Protein AF-A0A821Q6G0-F1 (afdb_monomer)

pLDDT: mean 77.96, std 11.85, range [40.53, 95.69]

Secondary structure (DSSP, 8-state):
-HHHHH-SSS----EE---S--S-SEE-S---STTHHHHHHHHHHTGGG--S------SSSB-TTS-S--BHHHHHHH--TTTSS---SSS---

Structure (mmCIF, N/CA/C/O backbone):
data_AF-A0A821Q6G0-F1
#
_entry.id   AF-A0A821Q6G0-F1
#
loop_
_atom_site.group_PDB
_atom_site.id
_atom_site.type_symbol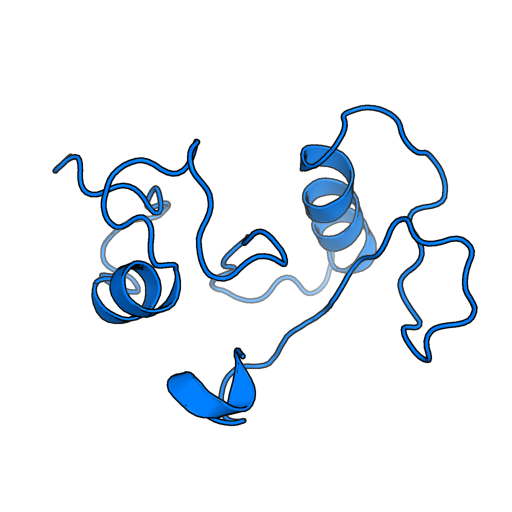
_atom_site.label_atom_id
_atom_site.label_alt_id
_atom_site.label_comp_id
_atom_site.label_asym_id
_atom_site.label_entity_id
_atom_site.label_seq_id
_atom_site.pdbx_PDB_ins_code
_atom_site.Cartn_x
_atom_site.Cartn_y
_atom_site.Cartn_z
_atom_site.occupancy
_atom_site.B_iso_or_equiv
_atom_site.auth_seq_id
_atom_site.auth_comp_id
_atom_site.auth_asym_id
_atom_site.auth_atom_id
_atom_site.pdbx_PDB_model_num
ATOM 1 N N .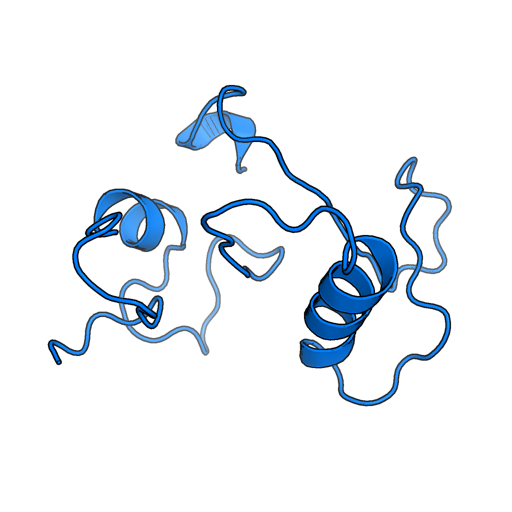 TRP A 1 1 ? 12.386 -0.280 2.665 1.00 79.81 1 TRP A N 1
ATOM 2 C CA . TRP A 1 1 ? 12.121 0.591 3.828 1.00 79.81 1 TRP A CA 1
ATOM 3 C C . TRP A 1 1 ? 10.937 0.099 4.660 1.00 79.81 1 TRP A C 1
ATOM 5 O O . TRP A 1 1 ? 11.057 0.157 5.870 1.00 79.81 1 TRP A O 1
ATOM 15 N N . LEU A 1 2 ? 9.859 -0.444 4.072 1.00 80.50 2 LEU A N 1
ATOM 16 C CA . LEU A 1 2 ? 8.703 -0.976 4.822 1.00 80.50 2 LEU A CA 1
ATOM 17 C C . LEU A 1 2 ? 9.095 -1.856 6.025 1.00 80.50 2 LEU A C 1
ATOM 19 O O . LEU A 1 2 ? 8.776 -1.492 7.148 1.00 80.50 2 LEU A O 1
ATOM 23 N N . ASN A 1 3 ? 9.886 -2.916 5.816 1.00 84.69 3 ASN A N 1
ATOM 24 C CA . ASN A 1 3 ? 10.295 -3.821 6.905 1.00 84.69 3 ASN A CA 1
ATOM 25 C C . ASN A 1 3 ? 11.046 -3.113 8.040 1.00 84.69 3 ASN A C 1
ATOM 27 O O . ASN A 1 3 ? 10.868 -3.455 9.200 1.00 84.69 3 ASN A O 1
ATOM 31 N N . LEU A 1 4 ? 11.879 -2.123 7.706 1.00 86.38 4 LEU A N 1
ATOM 32 C CA . LEU A 1 4 ? 12.692 -1.400 8.686 1.00 86.38 4 LEU A CA 1
ATOM 33 C C . LEU A 1 4 ? 11.844 -0.503 9.597 1.00 86.38 4 LEU A C 1
ATOM 35 O O . LEU A 1 4 ? 12.248 -0.239 10.722 1.00 86.38 4 LEU A O 1
ATOM 39 N N . PHE A 1 5 ? 10.698 -0.012 9.115 1.00 84.88 5 PHE A N 1
ATOM 40 C CA . PHE A 1 5 ? 9.915 1.011 9.817 1.00 84.88 5 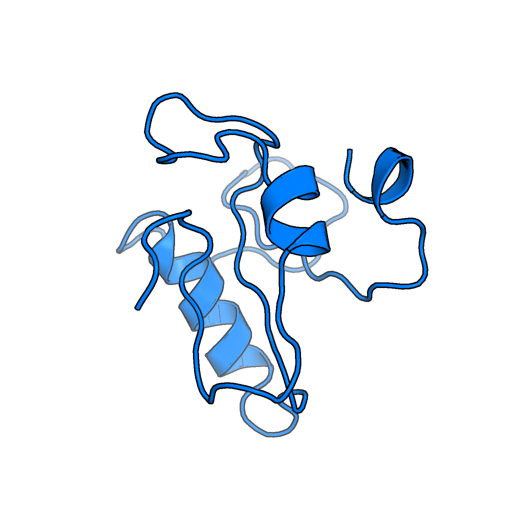PHE A CA 1
ATOM 41 C C . PHE A 1 5 ? 8.532 0.550 10.286 1.00 84.88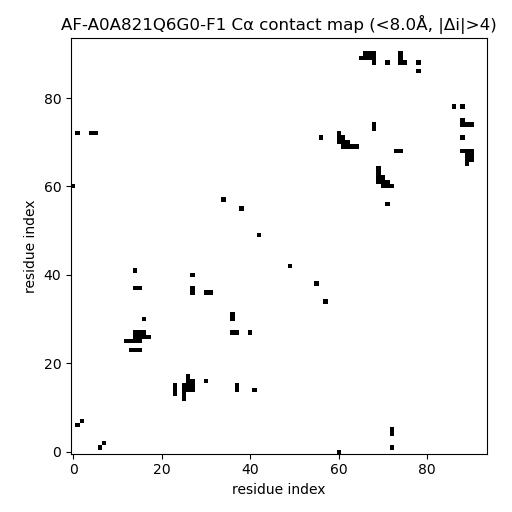 5 PHE A C 1
ATOM 43 O O . PHE A 1 5 ? 8.000 1.135 11.231 1.00 84.88 5 PHE A O 1
ATOM 50 N N . LEU A 1 6 ? 7.953 -0.457 9.628 1.00 81.75 6 LEU A N 1
ATOM 51 C CA . LEU A 1 6 ? 6.612 -0.988 9.897 1.00 81.75 6 LEU A CA 1
ATOM 52 C C . LEU A 1 6 ? 6.625 -2.472 10.305 1.00 81.75 6 LEU A C 1
ATOM 54 O O . LEU A 1 6 ? 5.573 -3.022 10.616 1.00 81.75 6 LEU A O 1
ATOM 58 N N . GLY A 1 7 ? 7.797 -3.117 10.316 1.00 83.50 7 GLY A N 1
ATOM 59 C CA . GLY A 1 7 ? 7.929 -4.543 10.607 1.00 83.50 7 GLY A CA 1
ATOM 60 C C . GLY A 1 7 ? 7.446 -5.448 9.468 1.00 83.50 7 GLY A C 1
ATOM 61 O O . GLY A 1 7 ? 7.213 -5.009 8.340 1.00 83.50 7 GLY A O 1
ATOM 62 N N . ASP A 1 8 ? 7.334 -6.737 9.765 1.00 85.25 8 ASP A N 1
ATOM 63 C CA . ASP A 1 8 ? 6.894 -7.809 8.860 1.00 85.25 8 ASP A CA 1
ATOM 64 C C . ASP A 1 8 ? 5.416 -8.201 9.037 1.00 85.25 8 ASP A C 1
ATOM 66 O O . ASP A 1 8 ? 4.883 -8.974 8.247 1.00 85.25 8 ASP A O 1
ATOM 70 N N . GLN A 1 9 ? 4.744 -7.604 10.022 1.00 80.81 9 GLN A N 1
ATOM 71 C CA . GLN A 1 9 ? 3.347 -7.854 10.394 1.00 80.81 9 GLN A CA 1
ATOM 72 C C . GLN A 1 9 ? 2.345 -7.416 9.308 1.00 80.81 9 GLN A C 1
ATOM 74 O O . GLN A 1 9 ? 1.214 -7.896 9.262 1.00 80.81 9 GLN A O 1
ATOM 79 N N . ILE A 1 10 ? 2.738 -6.481 8.434 1.00 81.62 10 ILE A N 1
ATOM 80 C CA . ILE A 1 10 ? 1.887 -5.980 7.352 1.00 81.62 10 ILE A CA 1
ATOM 81 C C . ILE A 1 10 ? 2.161 -6.790 6.087 1.00 81.62 10 ILE A C 1
ATOM 83 O O . ILE A 1 10 ? 3.236 -6.700 5.481 1.00 81.62 10 ILE A O 1
ATOM 87 N N . THR A 1 11 ? 1.145 -7.536 5.653 1.00 86.38 11 THR A N 1
ATOM 88 C CA . THR A 1 11 ? 1.166 -8.205 4.350 1.00 86.38 11 THR A CA 1
ATOM 89 C C . THR A 1 11 ? 1.256 -7.151 3.252 1.00 86.38 11 THR A C 1
ATOM 91 O O . THR A 1 11 ? 0.492 -6.187 3.234 1.00 86.38 11 THR A O 1
ATOM 94 N N . ARG A 1 12 ? 2.198 -7.326 2.324 1.00 84.94 12 ARG A N 1
ATOM 95 C CA . ARG A 1 12 ? 2.427 -6.391 1.219 1.00 84.94 12 ARG A CA 1
ATOM 96 C C . ARG A 1 12 ? 2.510 -7.133 -0.101 1.00 84.94 12 ARG A C 1
ATOM 98 O O . ARG A 1 12 ? 3.148 -8.179 -0.186 1.00 84.94 12 ARG A O 1
ATOM 105 N N . ILE A 1 13 ? 1.934 -6.530 -1.132 1.00 88.19 13 ILE A N 1
ATOM 106 C CA . ILE A 1 13 ? 2.074 -6.974 -2.516 1.00 88.19 13 ILE A CA 1
ATOM 107 C C . ILE A 1 13 ? 2.699 -5.833 -3.307 1.00 88.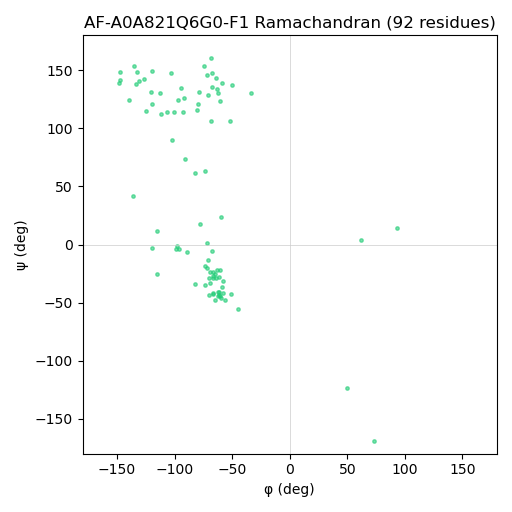19 13 ILE A C 1
ATOM 109 O O . ILE A 1 13 ? 2.282 -4.681 -3.192 1.00 88.19 13 ILE A O 1
ATOM 113 N N . VAL A 1 14 ? 3.740 -6.148 -4.075 1.00 86.06 14 VAL A N 1
ATOM 114 C CA . VAL A 1 14 ? 4.491 -5.159 -4.849 1.00 86.06 14 VAL A CA 1
ATOM 115 C C . VAL A 1 14 ? 4.246 -5.409 -6.326 1.00 86.06 14 VAL A C 1
ATOM 117 O O . VAL A 1 14 ? 4.712 -6.404 -6.877 1.00 86.06 14 VAL A O 1
ATOM 120 N N . TYR A 1 15 ? 3.554 -4.467 -6.959 1.00 86.38 15 TYR A N 1
ATOM 121 C CA . TYR A 1 15 ? 3.426 -4.397 -8.409 1.00 86.38 15 TYR A CA 1
ATOM 122 C C . TYR A 1 15 ? 4.534 -3.510 -8.962 1.00 86.38 15 TYR A C 1
ATOM 124 O O . TYR A 1 15 ? 4.699 -2.364 -8.534 1.00 86.38 15 TYR A O 1
ATOM 132 N N . THR A 1 16 ? 5.294 -4.033 -9.920 1.00 79.62 16 THR A N 1
ATOM 133 C CA . THR A 1 16 ? 6.382 -3.294 -10.566 1.00 79.62 16 THR A CA 1
ATOM 134 C C . THR A 1 16 ? 6.148 -3.162 -12.063 1.00 79.62 16 THR A C 1
ATOM 136 O O . THR A 1 16 ? 5.541 -4.021 -12.706 1.00 79.62 16 THR A O 1
ATOM 139 N N . ARG A 1 17 ? 6.648 -2.056 -12.618 1.00 76.06 17 ARG A N 1
ATOM 140 C CA . ARG A 1 17 ? 6.739 -1.834 -14.068 1.00 76.06 17 ARG A CA 1
ATOM 141 C C . ARG A 1 17 ? 8.109 -2.181 -14.632 1.00 76.06 17 ARG A C 1
ATOM 143 O O . ARG A 1 17 ? 8.310 -2.044 -15.832 1.00 76.06 17 ARG A O 1
ATOM 150 N N . SER A 1 18 ? 9.054 -2.555 -13.772 1.00 69.81 18 SER A N 1
ATOM 151 C CA . SER A 1 18 ? 10.398 -2.882 -14.221 1.00 69.81 18 SER A CA 1
ATOM 152 C C . SER A 1 18 ? 10.363 -4.101 -15.137 1.00 69.81 18 SER A C 1
ATOM 154 O O . SER A 1 18 ? 9.723 -5.108 -14.828 1.00 69.81 18 SER A O 1
ATOM 156 N N . THR A 1 19 ? 11.063 -3.999 -16.262 1.00 62.75 19 THR A N 1
ATOM 157 C CA . THR A 1 19 ? 11.353 -5.129 -17.150 1.00 62.75 19 THR A CA 1
ATOM 158 C C . THR A 1 19 ? 12.406 -6.054 -16.553 1.00 62.75 19 THR A C 1
ATOM 160 O O . THR A 1 19 ? 12.482 -7.215 -16.954 1.00 62.75 19 THR A O 1
ATOM 163 N N . GLU A 1 20 ? 13.167 -5.564 -15.570 1.00 65.88 20 GLU A N 1
ATOM 164 C CA . GLU A 1 20 ? 14.153 -6.356 -14.849 1.00 65.88 20 GLU A CA 1
ATOM 165 C C . GLU A 1 20 ? 13.481 -7.561 -14.182 1.00 65.88 20 GLU A C 1
ATOM 167 O O . GLU A 1 20 ? 12.394 -7.425 -13.600 1.00 65.88 20 GLU A O 1
ATOM 172 N N . PRO A 1 21 ? 14.116 -8.743 -14.215 1.00 55.16 21 PRO A N 1
ATOM 173 C CA . PRO A 1 21 ? 13.669 -9.914 -13.482 1.00 55.16 21 PRO A CA 1
ATOM 174 C C . PRO A 1 21 ? 13.968 -9.716 -11.993 1.00 55.16 21 PRO A C 1
ATOM 176 O O . PRO A 1 21 ? 14.751 -10.434 -11.381 1.00 55.16 21 PRO A O 1
ATOM 179 N N . LEU A 1 22 ? 13.345 -8.715 -11.378 1.00 55.75 22 LEU A N 1
ATOM 180 C CA . LEU A 1 22 ? 13.206 -8.717 -9.938 1.00 55.75 22 LEU A CA 1
ATOM 181 C C . LEU A 1 22 ? 12.324 -9.923 -9.597 1.00 55.75 22 LEU A C 1
ATOM 183 O O . LEU A 1 22 ? 11.374 -10.224 -10.318 1.00 55.75 22 LEU A O 1
ATOM 187 N N . SER A 1 23 ? 12.618 -10.586 -8.486 1.00 55.84 23 SER A N 1
ATOM 188 C CA . SER A 1 23 ? 11.902 -11.728 -7.894 1.00 55.84 23 SER A CA 1
ATOM 189 C C . SER A 1 23 ? 10.432 -11.452 -7.515 1.00 55.84 23 SER A C 1
ATOM 191 O O . SER A 1 23 ? 9.875 -12.097 -6.632 1.00 55.84 23 SER A O 1
ATOM 193 N N . HIS A 1 24 ? 9.796 -10.470 -8.151 1.00 58.56 24 HIS A N 1
ATOM 194 C CA . HIS A 1 24 ? 8.457 -9.997 -7.861 1.00 58.56 24 HIS A CA 1
ATOM 195 C C . HIS A 1 24 ? 7.485 -10.599 -8.884 1.00 58.56 24 HIS A C 1
ATOM 197 O O . HIS A 1 24 ? 7.570 -10.275 -10.071 1.00 58.56 24 HIS A O 1
ATOM 203 N N . PRO A 1 25 ? 6.556 -11.462 -8.447 1.00 62.84 25 PRO A N 1
ATOM 204 C CA . PRO A 1 25 ? 5.676 -12.203 -9.350 1.00 62.84 25 PRO A CA 1
ATOM 205 C C . PRO A 1 25 ? 4.605 -11.331 -10.029 1.00 62.84 25 PRO A C 1
ATOM 207 O O . PRO A 1 25 ? 3.994 -11.765 -11.000 1.00 62.84 25 PRO A O 1
ATOM 210 N N . HIS A 1 26 ? 4.390 -10.094 -9.570 1.00 72.38 26 HIS A N 1
ATOM 211 C CA . HIS A 1 26 ? 3.304 -9.232 -10.040 1.00 72.38 26 HIS A CA 1
ATOM 212 C C . HIS A 1 26 ? 3.808 -8.164 -11.016 1.00 72.38 26 HIS A C 1
ATOM 214 O O . HIS A 1 26 ? 4.209 -7.057 -10.634 1.00 72.38 26 HIS A O 1
ATOM 220 N N . LYS A 1 27 ? 3.799 -8.517 -12.304 1.00 70.81 27 LYS A N 1
ATOM 221 C CA . LYS A 1 27 ? 4.142 -7.612 -13.406 1.00 70.81 27 LYS A CA 1
ATOM 222 C C . LYS A 1 27 ? 2.892 -6.958 -13.976 1.00 70.81 27 LYS A C 1
ATOM 224 O O . LYS A 1 27 ? 1.901 -7.619 -14.265 1.00 70.81 27 LYS A O 1
ATOM 229 N N . ILE A 1 28 ? 2.973 -5.651 -14.191 1.00 71.00 28 ILE A N 1
ATOM 230 C CA . ILE A 1 28 ? 1.913 -4.896 -14.855 1.00 71.00 28 ILE A CA 1
ATOM 231 C C . ILE A 1 28 ? 2.052 -5.101 -16.366 1.00 71.00 28 ILE A C 1
ATOM 233 O O . ILE A 1 28 ? 3.042 -4.679 -16.960 1.00 71.00 28 ILE A O 1
ATOM 237 N N . ILE A 1 29 ? 1.051 -5.731 -16.984 1.00 65.12 29 ILE A N 1
ATOM 238 C CA . ILE A 1 29 ? 1.091 -6.134 -18.401 1.00 65.12 29 ILE A CA 1
ATOM 239 C C . ILE A 1 29 ? 0.948 -4.923 -19.338 1.00 65.12 29 ILE A C 1
ATOM 241 O O . ILE A 1 29 ? 1.574 -4.871 -20.391 1.00 65.12 29 ILE A O 1
ATOM 245 N N . THR A 1 30 ? 0.149 -3.920 -18.955 1.00 67.81 30 THR A N 1
ATOM 246 C CA . THR A 1 30 ? -0.097 -2.721 -19.774 1.00 67.81 30 THR A CA 1
ATOM 247 C C . THR A 1 30 ? 0.225 -1.452 -18.991 1.00 67.81 30 THR A C 1
ATOM 249 O O . THR A 1 30 ? -0.463 -1.111 -18.036 1.00 67.81 30 THR A O 1
ATOM 252 N N . ASN A 1 31 ? 1.238 -0.693 -19.416 1.00 66.94 31 ASN A N 1
ATOM 253 C CA . ASN A 1 31 ? 1.604 0.587 -18.793 1.00 66.94 31 ASN A CA 1
ATOM 254 C C . ASN A 1 31 ? 0.726 1.748 -19.308 1.00 66.94 31 ASN A C 1
ATOM 256 O O . ASN A 1 31 ? 1.222 2.700 -19.912 1.00 66.94 31 ASN A O 1
ATOM 260 N N . LYS A 1 32 ? -0.591 1.670 -19.088 1.00 71.19 32 LYS A N 1
ATOM 261 C CA . LYS A 1 32 ? -1.539 2.773 -19.335 1.00 71.19 32 LYS A CA 1
ATOM 262 C C . LYS A 1 32 ? -2.097 3.263 -17.999 1.00 71.19 32 LYS A C 1
ATOM 264 O O . LYS A 1 32 ? -2.541 2.455 -17.201 1.00 71.19 32 LYS A O 1
ATOM 269 N N . GLY A 1 33 ? -2.078 4.576 -17.750 1.00 68.38 33 GLY A N 1
ATOM 270 C CA . GLY A 1 33 ? -2.597 5.159 -16.498 1.00 68.38 33 GLY A CA 1
ATOM 271 C C . GLY A 1 33 ? -1.561 5.370 -15.386 1.00 68.38 33 GLY A C 1
ATOM 272 O O . GLY A 1 33 ? -1.929 5.642 -14.246 1.00 68.38 33 GLY A O 1
ATOM 273 N N . ARG A 1 34 ? -0.260 5.290 -15.707 1.00 77.75 34 ARG A N 1
ATOM 274 C CA . ARG A 1 34 ? 0.852 5.492 -14.764 1.00 77.75 34 ARG A CA 1
ATOM 275 C C . ARG A 1 34 ? 0.653 4.659 -13.493 1.00 77.75 34 ARG A C 1
ATOM 277 O O . ARG A 1 34 ? 0.592 3.442 -13.556 1.00 77.75 34 ARG A O 1
ATOM 284 N N . GLU A 1 35 ? 0.652 5.305 -12.339 1.00 73.38 35 GLU A N 1
ATOM 285 C CA . GLU A 1 35 ? 0.641 4.709 -11.008 1.00 73.38 35 GLU A CA 1
ATOM 286 C C . GLU A 1 35 ? -0.670 4.014 -10.665 1.00 73.38 35 GLU A C 1
ATOM 288 O O . GLU A 1 35 ? -0.649 2.951 -10.047 1.00 73.38 35 GLU A O 1
ATOM 293 N N . ALA A 1 36 ? -1.781 4.539 -11.180 1.00 81.12 36 ALA A N 1
ATOM 294 C CA . ALA A 1 36 ? -3.112 3.999 -10.943 1.00 81.12 36 ALA A CA 1
ATOM 295 C C . ALA A 1 36 ? -3.272 2.559 -11.452 1.00 81.12 36 ALA A C 1
ATOM 297 O O . ALA A 1 36 ? -4.045 1.787 -10.889 1.00 81.12 36 ALA A O 1
ATOM 298 N N . VAL A 1 37 ? -2.517 2.163 -12.483 1.00 87.12 37 VAL A N 1
ATOM 299 C CA . VAL A 1 37 ? -2.629 0.817 -13.059 1.00 87.12 37 VAL A CA 1
ATOM 300 C C . VAL A 1 37 ? -2.164 -0.277 -12.096 1.00 87.12 37 VAL A C 1
ATOM 302 O O . VAL A 1 37 ? -2.683 -1.386 -12.139 1.00 87.12 37 VAL A O 1
ATOM 305 N N . ALA A 1 38 ? -1.225 0.032 -11.196 1.00 86.94 38 ALA A N 1
ATOM 306 C CA . ALA A 1 38 ? -0.770 -0.912 -10.177 1.00 86.94 38 ALA A CA 1
ATOM 307 C C . ALA A 1 38 ? -1.894 -1.223 -9.181 1.00 86.94 38 ALA A C 1
ATOM 309 O O . ALA A 1 38 ? -2.102 -2.374 -8.807 1.00 86.94 38 ALA A O 1
ATOM 310 N N . TYR A 1 39 ? -2.643 -0.191 -8.791 1.00 87.88 39 TYR A N 1
ATOM 311 C CA . TYR A 1 39 ? -3.759 -0.313 -7.857 1.00 87.88 39 TYR A CA 1
ATOM 312 C C . TYR A 1 39 ? -4.926 -1.056 -8.500 1.00 87.88 39 TYR A C 1
ATOM 314 O O . TYR A 1 39 ? -5.486 -1.967 -7.895 1.00 87.88 39 TYR A O 1
ATOM 322 N N . LEU A 1 40 ? -5.239 -0.723 -9.756 1.00 89.19 40 LEU A N 1
ATOM 323 C CA . LEU A 1 40 ? -6.283 -1.407 -10.510 1.00 89.19 40 LEU A CA 1
ATOM 324 C C . LEU A 1 40 ? -5.958 -2.891 -10.710 1.00 89.19 40 LEU A C 1
ATOM 326 O O . LEU A 1 40 ? -6.829 -3.728 -10.503 1.00 89.19 40 LEU A O 1
ATOM 330 N N . GLN A 1 41 ? -4.713 -3.222 -11.065 1.00 89.81 41 GLN A N 1
ATOM 331 C CA . GLN A 1 41 ? -4.306 -4.615 -11.246 1.00 89.81 41 GLN A CA 1
ATOM 332 C C . GLN A 1 41 ? -4.457 -5.413 -9.946 1.00 89.81 41 GLN A C 1
ATOM 334 O O . GLN A 1 41 ? -5.019 -6.500 -9.982 1.00 89.81 41 GLN A O 1
ATOM 339 N N . TYR A 1 42 ? -4.048 -4.859 -8.797 1.00 90.94 42 TYR A N 1
ATOM 340 C CA . TYR A 1 42 ? -4.273 -5.509 -7.501 1.00 90.94 42 TYR A CA 1
ATOM 341 C C . TYR A 1 42 ? -5.756 -5.805 -7.255 1.00 90.94 42 TYR A C 1
ATOM 343 O O . TYR A 1 42 ? -6.097 -6.928 -6.884 1.00 90.94 42 TYR A O 1
ATOM 351 N N . ILE A 1 43 ? -6.629 -4.819 -7.495 1.00 91.75 43 ILE A N 1
ATOM 352 C CA . ILE A 1 43 ? -8.077 -4.971 -7.307 1.00 91.75 43 ILE A CA 1
ATOM 353 C C . ILE A 1 43 ? -8.630 -6.070 -8.215 1.00 91.75 43 ILE A C 1
ATOM 355 O O . ILE A 1 43 ? -9.415 -6.889 -7.751 1.00 91.75 43 ILE A O 1
ATOM 359 N N . VAL A 1 44 ? -8.219 -6.107 -9.485 1.00 91.12 44 VAL A N 1
ATOM 360 C CA . VAL A 1 44 ? -8.658 -7.130 -10.446 1.00 91.12 44 VAL A CA 1
ATOM 361 C C . VAL A 1 44 ? -8.165 -8.519 -10.036 1.00 91.12 44 VAL A C 1
ATOM 363 O O . VAL A 1 44 ? -8.964 -9.450 -9.978 1.00 91.12 44 VAL A O 1
ATOM 366 N N . ASP A 1 45 ? -6.883 -8.653 -9.693 1.00 90.50 45 ASP A N 1
ATOM 367 C CA . ASP A 1 45 ? -6.264 -9.936 -9.336 1.00 90.50 45 ASP A CA 1
ATOM 368 C C . ASP A 1 45 ? -6.867 -10.546 -8.059 1.00 90.50 45 ASP A C 1
ATOM 370 O O . ASP A 1 45 ? -6.890 -11.765 -7.901 1.00 90.50 45 ASP A O 1
ATOM 374 N N . HIS A 1 46 ? -7.355 -9.702 -7.145 1.00 91.81 46 HIS A N 1
ATOM 375 C CA . HIS A 1 46 ? -7.840 -10.114 -5.826 1.00 91.81 46 HIS A CA 1
ATOM 376 C C . HIS A 1 46 ? -9.337 -9.866 -5.641 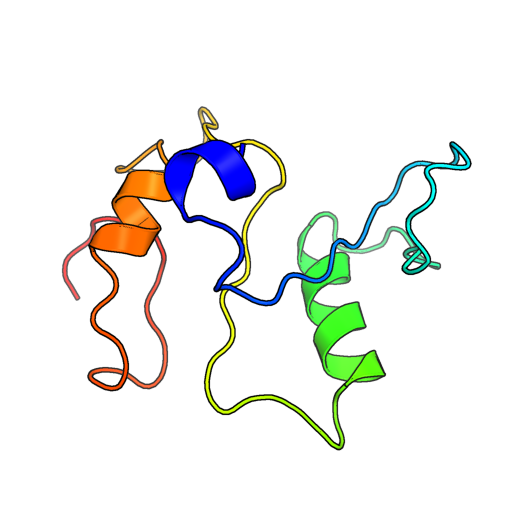1.00 91.81 46 HIS A C 1
ATOM 378 O O . HIS A 1 46 ? -9.816 -9.983 -4.519 1.00 91.81 46 HIS A O 1
ATOM 384 N N . TYR A 1 47 ? -10.083 -9.545 -6.705 1.00 92.31 47 TYR A N 1
ATOM 385 C CA . TYR A 1 47 ? -11.463 -9.048 -6.623 1.00 92.31 47 TYR A CA 1
ATOM 386 C C . TYR A 1 47 ? -12.375 -9.924 -5.752 1.00 92.31 47 TYR A C 1
ATOM 388 O O . TYR A 1 47 ? -13.125 -9.418 -4.922 1.00 92.31 47 TYR A O 1
ATOM 396 N N . SER A 1 48 ? -12.259 -11.246 -5.892 1.00 95.69 48 SER A N 1
ATOM 397 C CA . SER A 1 48 ? -13.052 -12.217 -5.129 1.00 95.69 48 SER A CA 1
ATOM 398 C C . SER A 1 48 ? -12.653 -12.332 -3.653 1.00 95.69 48 SER A C 1
ATOM 400 O O . SER A 1 48 ? -13.442 -12.829 -2.859 1.00 95.69 48 SER A O 1
ATOM 402 N N . ASN A 1 49 ? -11.441 -11.906 -3.287 1.00 93.44 49 ASN A N 1
ATOM 403 C CA . ASN A 1 49 ? -10.822 -12.096 -1.971 1.00 93.44 49 ASN A CA 1
ATOM 404 C C . ASN A 1 49 ? -10.134 -10.807 -1.478 1.00 93.44 49 ASN A C 1
ATOM 406 O O . ASN A 1 49 ? -9.014 -10.850 -0.960 1.00 93.44 49 ASN A O 1
ATOM 410 N N . LEU A 1 50 ? -10.771 -9.648 -1.668 1.00 92.06 50 LEU A N 1
ATOM 411 C CA . LEU A 1 50 ? -10.220 -8.384 -1.181 1.00 92.06 50 LEU A CA 1
ATOM 412 C C . LEU A 1 50 ? -10.227 -8.358 0.356 1.00 92.06 50 LEU A C 1
ATOM 414 O O . LEU A 1 50 ? -11.231 -8.723 0.973 1.00 92.06 50 LEU A O 1
ATOM 418 N N . PRO A 1 51 ? -9.134 -7.911 0.998 1.00 90.12 51 PRO A N 1
ATOM 419 C CA . PRO A 1 51 ? -9.122 -7.731 2.441 1.00 90.12 51 PRO A CA 1
ATOM 420 C C . PRO A 1 51 ? -10.047 -6.576 2.846 1.00 90.12 51 PRO A C 1
ATOM 422 O O . PRO A 1 51 ? -10.352 -5.684 2.053 1.00 90.12 51 PRO A O 1
ATOM 425 N N . SER A 1 52 ? -10.448 -6.555 4.118 1.00 89.50 52 SER A N 1
ATOM 426 C CA . SER A 1 52 ? -11.344 -5.529 4.673 1.00 89.50 52 SER A CA 1
ATOM 427 C C . SER A 1 52 ? -10.784 -4.106 4.596 1.00 89.50 52 SER A C 1
ATOM 429 O O . SER A 1 52 ? -11.531 -3.135 4.678 1.00 89.50 52 SER A O 1
ATOM 431 N N . SER A 1 53 ? -9.464 -3.954 4.489 1.00 88.00 53 SER A N 1
ATOM 432 C CA . SER A 1 53 ? -8.797 -2.662 4.347 1.00 88.00 53 SER A CA 1
ATOM 433 C C . SER A 1 53 ? -7.537 -2.810 3.505 1.00 88.00 53 SER A C 1
ATOM 435 O O . SER A 1 53 ? -6.784 -3.772 3.659 1.00 88.00 53 SER A O 1
ATOM 437 N N . ILE A 1 54 ? -7.306 -1.845 2.616 1.00 90.69 54 ILE A N 1
ATOM 438 C CA . ILE A 1 54 ? -6.180 -1.825 1.678 1.00 90.69 54 ILE A CA 1
ATOM 439 C C . ILE A 1 54 ? -5.558 -0.434 1.725 1.00 90.69 54 ILE A C 1
ATOM 441 O O . ILE A 1 54 ? -6.273 0.567 1.730 1.00 90.69 54 ILE A O 1
ATOM 445 N N . VAL A 1 55 ? -4.227 -0.365 1.723 1.00 88.50 55 VAL A N 1
ATOM 446 C CA . VAL A 1 55 ? -3.493 0.899 1.612 1.00 88.50 55 VAL A CA 1
ATOM 447 C C . VAL A 1 55 ? -2.623 0.856 0.367 1.00 88.50 55 VAL A C 1
ATOM 449 O O . VAL A 1 55 ? -1.749 0.000 0.230 1.00 88.50 55 VAL A O 1
ATOM 452 N N . PHE A 1 56 ? -2.855 1.801 -0.538 1.00 88.44 56 PHE A N 1
ATOM 453 C CA . PHE A 1 56 ? -2.079 1.956 -1.761 1.00 88.44 56 PHE A CA 1
ATOM 454 C C . PHE A 1 56 ? -0.999 3.016 -1.566 1.00 88.44 56 PHE A C 1
ATOM 456 O O . PHE A 1 56 ? -1.296 4.151 -1.202 1.00 88.44 56 PHE A O 1
ATOM 463 N N . VAL A 1 57 ? 0.259 2.644 -1.811 1.00 85.25 57 VAL A N 1
ATOM 464 C CA . VAL A 1 57 ? 1.414 3.530 -1.618 1.00 85.25 57 VAL A CA 1
ATOM 465 C C . VAL A 1 57 ? 2.391 3.471 -2.783 1.00 85.25 57 VAL A C 1
ATOM 467 O O . VAL A 1 57 ? 2.486 2.461 -3.483 1.00 85.25 57 VAL A O 1
ATOM 470 N N . HIS A 1 58 ? 3.139 4.554 -2.987 1.00 81.50 58 HIS A N 1
ATOM 471 C CA . HIS A 1 58 ? 4.284 4.554 -3.894 1.00 81.50 58 HIS A CA 1
ATOM 472 C C . HIS A 1 58 ? 5.484 3.823 -3.301 1.00 81.50 58 HIS A C 1
ATOM 474 O O . HIS A 1 58 ? 5.656 3.738 -2.087 1.00 81.50 58 HIS A O 1
ATOM 480 N N . GLY A 1 59 ? 6.341 3.297 -4.181 1.00 80.12 59 GLY A N 1
ATOM 481 C CA . GLY A 1 59 ? 7.555 2.586 -3.777 1.00 80.12 59 GLY A CA 1
ATOM 482 C C . GLY A 1 59 ? 8.577 3.478 -3.065 1.00 80.12 59 GLY A C 1
ATOM 483 O O . GLY A 1 59 ? 9.370 2.985 -2.261 1.00 80.12 59 GLY A O 1
ATOM 484 N N . HIS A 1 60 ? 8.555 4.788 -3.317 1.00 83.81 60 HIS A N 1
ATOM 485 C CA . HIS A 1 60 ? 9.397 5.751 -2.613 1.00 83.81 60 HIS A CA 1
ATOM 486 C C . HIS A 1 60 ? 8.813 6.073 -1.239 1.00 83.81 60 HIS A C 1
ATOM 488 O O . HIS A 1 60 ? 7.645 6.419 -1.147 1.00 83.81 60 HIS A O 1
ATOM 494 N N . ARG A 1 61 ? 9.636 6.015 -0.182 1.00 83.31 61 ARG A N 1
ATOM 495 C CA . ARG A 1 61 ? 9.234 6.420 1.180 1.00 83.31 61 ARG A CA 1
ATOM 496 C C . ARG A 1 61 ? 8.860 7.898 1.244 1.00 83.31 61 ARG A C 1
ATOM 498 O O . ARG A 1 61 ? 7.928 8.256 1.954 1.00 83.31 61 ARG A O 1
ATOM 505 N N . THR A 1 62 ? 9.641 8.714 0.544 1.00 80.69 62 THR A N 1
ATOM 506 C CA . THR A 1 62 ? 9.448 10.150 0.446 1.00 80.69 62 THR A CA 1
ATOM 507 C C . THR A 1 62 ? 9.389 10.581 -1.005 1.00 80.69 62 THR A C 1
ATOM 509 O O . THR A 1 62 ? 10.087 10.034 -1.862 1.00 80.69 62 THR A O 1
ATOM 512 N N . SER A 1 63 ? 8.534 11.547 -1.316 1.00 71.06 63 SER A N 1
ATOM 513 C CA . SER A 1 63 ? 8.439 12.125 -2.655 1.00 71.06 63 SER A CA 1
ATOM 514 C C . SER A 1 63 ? 8.055 13.596 -2.585 1.00 71.06 63 SER A C 1
ATOM 516 O O . SER A 1 63 ? 7.219 13.996 -1.787 1.00 71.06 63 SER A O 1
ATOM 518 N N . TRP A 1 64 ? 8.656 14.406 -3.457 1.00 69.00 64 TRP A N 1
ATOM 519 C CA . TRP A 1 64 ? 8.463 15.863 -3.501 1.00 69.00 64 TRP A CA 1
ATOM 520 C C . TRP A 1 64 ? 7.023 16.290 -3.825 1.00 69.00 64 TRP A C 1
ATOM 522 O O . TRP A 1 64 ? 6.631 17.410 -3.525 1.00 69.00 64 TRP A O 1
ATOM 532 N N . HIS A 1 65 ? 6.245 15.404 -4.448 1.00 68.75 65 HIS A N 1
ATOM 533 C CA . HIS A 1 65 ? 4.843 15.621 -4.803 1.00 68.75 65 HIS A CA 1
ATOM 534 C C . HIS A 1 65 ? 3.865 15.002 -3.792 1.00 68.75 65 HIS A C 1
ATOM 536 O O . HIS A 1 65 ? 2.654 15.129 -3.965 1.00 68.75 65 HIS A O 1
ATOM 542 N N . GLN A 1 66 ? 4.355 14.330 -2.744 1.00 67.69 66 GLN A N 1
ATOM 543 C CA . GLN A 1 66 ? 3.511 13.920 -1.625 1.00 67.69 66 GLN A CA 1
ATOM 544 C C . GLN A 1 66 ? 3.313 15.123 -0.707 1.00 67.69 66 GLN A C 1
ATOM 546 O O . GLN A 1 66 ? 4.278 15.705 -0.212 1.00 67.69 66 GLN A O 1
ATOM 551 N N . LYS A 1 67 ? 2.053 15.513 -0.503 1.00 64.12 67 LYS A N 1
ATOM 552 C CA . LYS A 1 67 ? 1.702 16.534 0.485 1.00 64.12 67 LYS A CA 1
ATOM 553 C C . LYS A 1 67 ? 1.863 15.935 1.885 1.00 64.12 67 LYS A C 1
ATOM 555 O O . LYS A 1 67 ? 1.635 14.742 2.052 1.00 64.12 67 LYS A O 1
ATOM 560 N N . ASP A 1 68 ? 2.283 16.766 2.837 1.00 63.50 68 ASP A N 1
ATOM 561 C CA . ASP A 1 68 ? 2.554 16.430 4.241 1.00 63.50 68 ASP A CA 1
ATOM 562 C C . ASP A 1 68 ? 1.613 15.332 4.800 1.00 63.50 68 ASP A C 1
ATOM 564 O O . ASP A 1 68 ? 0.408 15.443 4.595 1.00 63.50 68 ASP A O 1
ATOM 568 N N . PRO A 1 69 ? 2.115 14.267 5.457 1.00 64.25 69 PRO A N 1
ATOM 569 C CA . PRO A 1 69 ? 3.525 13.940 5.587 1.00 64.25 69 PRO A CA 1
ATOM 570 C C . PRO A 1 69 ? 4.103 13.468 4.257 1.00 64.25 69 PRO A C 1
ATOM 572 O O . PRO A 1 69 ? 3.627 12.518 3.642 1.00 64.25 69 PRO A O 1
ATOM 575 N N . SER A 1 70 ? 5.220 14.083 3.865 1.00 73.62 70 SER A N 1
ATOM 576 C CA . SER A 1 70 ? 6.029 13.609 2.741 1.00 73.62 70 SER A CA 1
ATOM 577 C C . SER A 1 70 ? 6.693 12.261 3.031 1.00 73.62 70 SER A C 1
ATOM 579 O O . SER A 1 70 ? 7.319 11.710 2.138 1.00 73.62 70 SER A O 1
ATOM 581 N N . ASP A 1 71 ? 6.576 11.735 4.258 1.00 84.44 71 ASP A N 1
ATOM 582 C CA . ASP A 1 71 ? 7.018 10.407 4.676 1.00 84.44 71 ASP A CA 1
ATOM 583 C C . ASP A 1 71 ? 5.819 9.473 4.880 1.00 84.44 71 ASP A C 1
ATOM 585 O O . ASP A 1 71 ? 5.033 9.619 5.822 1.00 84.44 71 ASP A O 1
ATOM 589 N N . ILE A 1 72 ? 5.732 8.449 4.032 1.00 83.19 72 ILE A N 1
ATOM 590 C CA . ILE A 1 72 ? 4.674 7.437 4.081 1.00 83.19 72 ILE A CA 1
ATOM 591 C C . ILE A 1 72 ? 4.630 6.713 5.436 1.00 83.19 72 ILE A C 1
ATOM 593 O O . ILE A 1 72 ? 3.551 6.336 5.889 1.00 83.19 72 ILE A O 1
ATOM 597 N N . VAL A 1 73 ? 5.764 6.530 6.124 1.00 85.06 73 VAL A N 1
ATOM 598 C CA . VAL A 1 73 ? 5.784 5.881 7.451 1.00 85.06 73 VAL A CA 1
ATOM 599 C C . VAL A 1 73 ? 4.966 6.687 8.459 1.00 85.06 73 VAL A C 1
ATOM 601 O O . VAL A 1 73 ? 4.220 6.115 9.256 1.00 85.06 73 VAL A O 1
ATOM 604 N N . THR A 1 74 ? 5.082 8.012 8.411 1.00 84.06 74 THR A N 1
ATOM 605 C CA . THR A 1 74 ? 4.306 8.914 9.265 1.00 84.06 74 THR A CA 1
ATOM 606 C C . THR A 1 74 ? 2.825 8.845 8.910 1.00 84.06 74 THR A C 1
ATOM 608 O O . THR A 1 74 ? 2.001 8.734 9.816 1.00 84.06 74 THR A O 1
ATOM 611 N N . ALA A 1 75 ? 2.487 8.811 7.615 1.00 81.38 75 ALA A N 1
ATOM 612 C CA . ALA A 1 75 ? 1.103 8.653 7.165 1.00 81.38 75 ALA A CA 1
ATOM 613 C C . ALA A 1 75 ? 0.487 7.341 7.680 1.00 81.38 75 ALA A C 1
ATOM 615 O O . ALA A 1 75 ? -0.598 7.363 8.254 1.00 81.38 75 ALA A O 1
ATOM 616 N N . PHE A 1 76 ? 1.211 6.218 7.583 1.00 82.94 76 PHE A N 1
ATOM 617 C CA . PHE A 1 76 ? 0.767 4.925 8.123 1.00 82.94 76 PHE A CA 1
ATOM 618 C C . PHE A 1 76 ? 0.496 4.964 9.628 1.00 82.94 76 PHE A C 1
ATOM 620 O O . PHE A 1 76 ? -0.493 4.397 10.085 1.00 82.94 76 PHE A O 1
ATOM 627 N N . ARG A 1 77 ? 1.356 5.632 10.407 1.00 83.31 77 ARG A N 1
ATOM 628 C CA . ARG A 1 77 ? 1.177 5.763 11.864 1.00 83.31 77 ARG A CA 1
ATOM 629 C C . ARG A 1 77 ? -0.012 6.646 12.244 1.00 83.31 77 ARG A C 1
ATOM 631 O O . ARG A 1 77 ? -0.534 6.499 13.342 1.00 83.31 77 ARG A O 1
ATOM 638 N N . ALA A 1 78 ? -0.428 7.544 11.355 1.00 81.81 78 ALA A N 1
ATOM 639 C CA . ALA A 1 78 ? -1.565 8.435 11.559 1.00 81.81 78 ALA A CA 1
ATOM 640 C C . ALA A 1 78 ? -2.908 7.840 11.095 1.00 81.81 78 ALA A C 1
ATOM 642 O O . ALA A 1 78 ? -3.951 8.459 11.317 1.00 81.81 78 ALA A O 1
ATOM 643 N N . LEU A 1 79 ? -2.905 6.663 10.455 1.00 81.19 79 LEU A N 1
ATOM 644 C CA . LEU A 1 79 ? -4.122 6.036 9.947 1.00 81.19 79 LEU A CA 1
ATOM 645 C C . LEU A 1 79 ? -5.112 5.742 11.078 1.00 81.19 79 LEU A C 1
ATOM 647 O O . LEU A 1 79 ? -4.819 5.014 12.027 1.00 81.19 79 LEU A O 1
ATOM 651 N N . GLN A 1 80 ? -6.323 6.276 10.933 1.00 82.44 80 GLN A N 1
ATOM 652 C CA . GLN A 1 80 ? -7.446 5.990 11.821 1.00 82.44 80 GLN A CA 1
ATOM 653 C C . GLN A 1 80 ? -8.231 4.798 11.272 1.00 82.44 80 GLN A C 1
ATOM 655 O O . GLN A 1 80 ? -9.310 4.954 10.696 1.00 82.44 80 GLN A O 1
ATOM 660 N N . TRP A 1 81 ? -7.652 3.604 11.417 1.00 81.31 81 TRP A N 1
ATOM 661 C CA . TRP A 1 81 ? -8.248 2.354 10.943 1.00 81.31 81 TRP A CA 1
ATOM 662 C C . TRP A 1 81 ? -9.702 2.209 11.403 1.00 81.31 81 TRP A C 1
ATOM 664 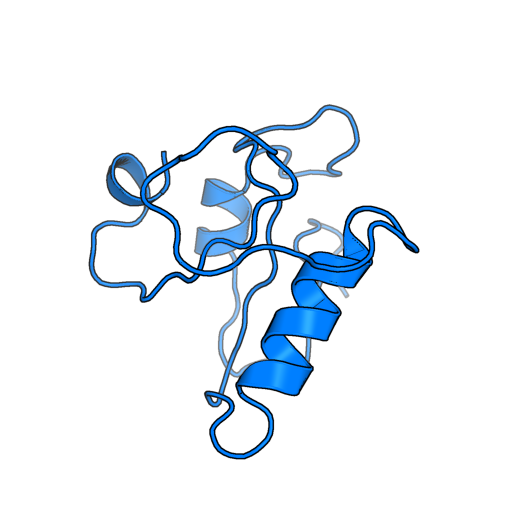O O . TRP A 1 81 ? -10.027 2.494 12.555 1.00 81.31 81 TRP A O 1
ATOM 674 N N . ASN A 1 82 ? -10.571 1.761 10.495 1.00 82.00 82 ASN A N 1
ATOM 675 C CA . ASN A 1 82 ? -12.000 1.514 10.726 1.00 82.00 82 ASN A CA 1
ATOM 676 C C . ASN A 1 82 ? -12.845 2.736 11.127 1.00 82.00 82 ASN A C 1
ATOM 678 O O . ASN A 1 82 ? -14.037 2.584 11.380 1.00 82.00 82 ASN A O 1
ATOM 682 N N . LYS A 1 83 ? -12.272 3.946 11.175 1.00 84.31 83 LYS A N 1
ATOM 683 C CA . LYS A 1 83 ? -13.042 5.165 11.453 1.00 84.31 83 LYS A CA 1
ATOM 684 C C . LYS A 1 83 ? -13.745 5.704 10.207 1.00 84.31 83 LYS A C 1
ATOM 686 O O . LYS A 1 83 ? -14.838 6.251 10.310 1.00 84.31 83 LYS A O 1
ATOM 691 N N . TYR A 1 84 ? -13.120 5.543 9.042 1.00 82.25 84 TYR A N 1
ATOM 692 C CA . TYR A 1 84 ? -13.620 6.032 7.759 1.00 82.25 84 TYR A CA 1
ATOM 693 C C . TYR A 1 84 ? -13.534 4.938 6.690 1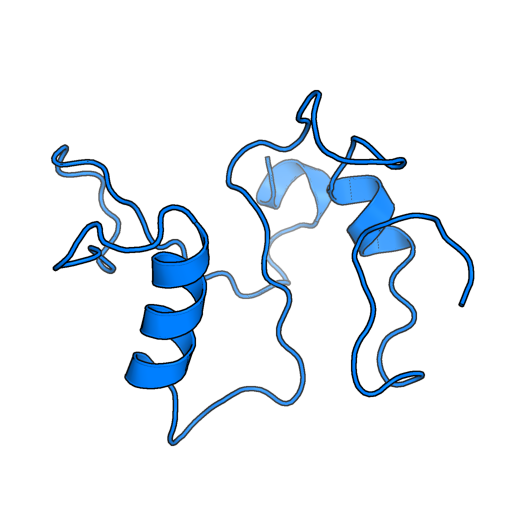.00 82.25 84 TYR A C 1
ATOM 695 O O . TYR A 1 84 ? -12.6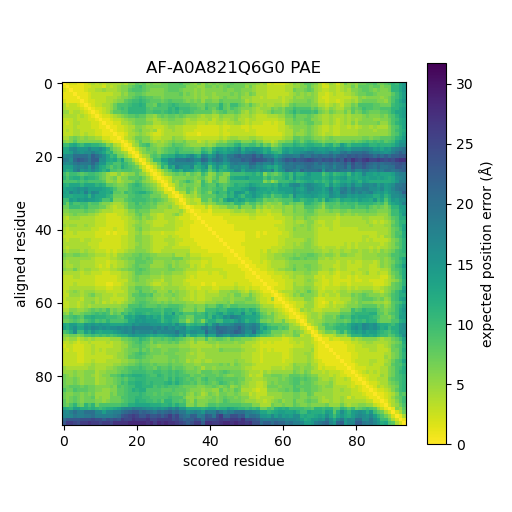06 4.131 6.704 1.00 82.25 84 TYR A O 1
ATOM 703 N N . ASN A 1 85 ? -14.472 4.946 5.736 1.00 83.50 85 ASN A N 1
ATOM 704 C CA . ASN A 1 85 ? -14.488 4.002 4.607 1.00 83.50 85 ASN A CA 1
ATOM 705 C C . ASN A 1 85 ? -13.309 4.213 3.642 1.00 83.50 85 ASN A C 1
ATOM 707 O O . ASN A 1 85 ? -12.888 3.287 2.957 1.00 83.50 85 ASN A O 1
ATOM 711 N N . TYR A 1 86 ? -12.791 5.439 3.575 1.00 82.50 86 TYR A N 1
ATOM 712 C CA . TYR A 1 86 ? -11.574 5.788 2.856 1.00 82.50 86 TYR A CA 1
ATOM 713 C C . TYR A 1 86 ? -10.876 6.933 3.593 1.00 82.50 86 TYR A C 1
ATOM 715 O O . TYR A 1 86 ? -11.529 7.771 4.214 1.00 82.50 86 TYR A O 1
ATOM 723 N N . MET A 1 87 ? -9.549 6.970 3.523 1.00 79.94 87 MET A N 1
ATOM 724 C CA . MET A 1 87 ? -8.741 8.039 4.101 1.00 79.94 87 MET A CA 1
ATOM 725 C C . MET A 1 87 ? -7.610 8.368 3.124 1.00 79.94 87 MET A C 1
ATOM 727 O O . MET A 1 87 ? -6.868 7.458 2.741 1.00 79.94 87 MET A O 1
ATOM 731 N N . PRO A 1 88 ? -7.461 9.630 2.686 1.00 76.06 88 PRO A N 1
ATOM 732 C CA . PRO A 1 88 ? -6.289 10.014 1.919 1.00 76.06 88 PRO A CA 1
ATOM 733 C C . PRO A 1 88 ? -5.051 9.942 2.822 1.00 76.06 88 PRO A C 1
ATOM 735 O O . PRO A 1 88 ? -5.115 10.236 4.012 1.00 76.06 88 PRO A O 1
ATOM 738 N N . LEU A 1 89 ? -3.895 9.601 2.255 1.00 71.81 89 LEU A N 1
ATOM 739 C CA . LEU A 1 89 ? -2.620 9.595 2.989 1.00 71.81 89 LEU A CA 1
ATOM 740 C C . LEU A 1 89 ? -2.024 11.006 3.174 1.00 71.81 89 LEU A C 1
ATOM 742 O O . LEU A 1 89 ? -0.837 11.143 3.450 1.00 71.81 89 LEU A O 1
ATOM 746 N N . THR A 1 90 ? -2.838 12.049 3.007 1.00 63.16 90 THR A N 1
ATOM 747 C CA . THR A 1 90 ? -2.463 13.462 3.142 1.00 63.16 90 THR A CA 1
ATOM 748 C C . THR A 1 90 ? -2.965 14.026 4.469 1.00 63.16 90 THR A C 1
ATOM 750 O O . THR A 1 90 ? -4.043 13.652 4.924 1.00 63.16 90 THR A O 1
ATOM 753 N N . SER A 1 91 ? -2.237 14.976 5.057 1.00 50.38 91 SER A N 1
ATOM 754 C CA . SER A 1 91 ? -2.529 15.602 6.356 1.00 50.38 91 SER A CA 1
ATOM 755 C C . SER A 1 91 ? -3.724 16.556 6.366 1.00 50.38 91 SER A C 1
ATOM 757 O O . SER A 1 91 ? -4.032 17.129 7.414 1.00 50.38 91 SER A O 1
ATOM 759 N N . GLU A 1 92 ? -4.420 16.741 5.241 1.00 46.44 92 GLU A N 1
ATOM 760 C CA . GLU A 1 92 ? -5.634 17.547 5.238 1.00 46.44 92 GLU A CA 1
ATOM 761 C C . GLU A 1 92 ? -6.718 16.827 6.032 1.00 46.44 92 GLU A C 1
ATOM 763 O O . GLU A 1 92 ? -7.271 15.810 5.616 1.00 46.44 92 GLU A O 1
ATOM 768 N N . LYS A 1 93 ? -6.969 17.373 7.224 1.00 40.53 93 LYS A N 1
ATOM 769 C CA . LYS A 1 93 ? -8.119 17.059 8.058 1.00 40.53 93 LYS A CA 1
ATOM 770 C C . LYS A 1 93 ? -9.374 17.205 7.196 1.00 40.53 93 LYS A C 1
ATOM 772 O O . LYS A 1 93 ? -9.763 18.325 6.877 1.00 40.53 93 LYS A O 1
ATOM 777 N N . THR A 1 94 ? -9.967 16.080 6.819 1.00 42.19 94 THR A N 1
ATOM 778 C CA . THR A 1 94 ? -11.404 16.003 6.536 1.00 42.19 94 THR A CA 1
ATOM 779 C C . THR A 1 94 ? -12.181 16.350 7.793 1.00 42.19 94 THR A C 1
ATOM 781 O O . THR A 1 94 ? -11.797 15.799 8.857 1.00 42.19 94 THR A O 1
#

Solvent-accessible surface area (backbone atoms only — not comparable to full-atom values): 6447 Å² total; per-residue (Å²): 109,62,60,84,76,66,43,80,84,63,88,80,84,66,68,42,81,68,86,65,89,60,98,56,91,43,67,63,88,65,95,60,68,71,73,57,36,51,58,50,49,51,48,64,80,32,60,95,68,65,69,99,72,84,85,90,77,71,93,59,60,58,46,95,85,45,56,54,49,39,39,50,69,58,32,62,74,65,58,64,79,89,75,55,98,70,78,75,70,45,69,74,82,125

Radius of gyration: 14.22 Å; Cα contacts (8 Å, |Δi|>4): 60; chains: 1; bounding box: 29×30×32 Å

Sequence (94 aa):
WLNLFLGDQITRIVYTRSTEPLSHPHKIITNKGREAVAYLQYIVDHYSNLPSSIVFVHGHRTSWHQKDPSDIVTAFRALQWNKYNYMPLTSEKT

Foldseek 3Di:
DCCVQVNPPDDDADEDCDPDPDVHPHYQPDCDPPQVSSVVSVCVVCVVPDDPDDDRDDPDQADPPAAPVSGLSVLVVPDPPPPDPDDDSHPPDD

Mean predicted aligned error: 7.4 Å